Protein AF-A0A7C5HGS6-F1 (afdb_monomer_lite)

pLDDT: mean 87.01, std 9.69, range [45.16, 96.62]

Foldseek 3Di:
DDPPPPPDQDDLVVLLVQLLVQLLCCFAPAPSVVCCVVVHNSLVVSLVSSQVCSCVVRVDDDDPVRSVVSSVSSSLNSVLVNLVVQVVCCVPPVDHTCLNVLVVVLVVQCVVDVVRSVVSVVVSVVSNPDDPQDVVNSVVVSD

Sequence (143 aa):
MGIDVVPARPSKATAIALGAALLLLTITVPYLALINAFLFAGIILSGSAAAWYYIMRHQVRLSYSESFVLGGISGFFGGALSVLAGFLLESWFGYVPGLESLKLLVDWATRMDAGDAETFRQMLALVSAPKEISLADLIISML

Secondary structure (DSSP, 8-state):
-----PPPPPPSHHHHHHHHHHHHHHHHSTTTHHHHHTTTHHHHHHHHHHHHHHHHHHT-PPPHHHHHHHHHHHHHHHHHHHHHHHHHHHHHH---TTHHHHHHHHHHHHHH-TTTHHHHHHHHHHHHS-----HHHHHHHT-

Structure (mmCIF, N/CA/C/O backbone):
data_AF-A0A7C5HGS6-F1
#
_entry.id   AF-A0A7C5HGS6-F1
#
loop_
_atom_site.group_PDB
_atom_site.id
_atom_site.type_symbol
_atom_site.label_atom_id
_atom_site.label_alt_id
_atom_site.label_comp_id
_atom_site.label_asym_id
_atom_site.label_entity_id
_atom_site.label_seq_id
_atom_site.pdbx_PDB_ins_code
_atom_site.Cartn_x
_atom_site.Cartn_y
_atom_site.Cartn_z
_atom_site.occupancy
_atom_site.B_iso_or_equiv
_atom_site.auth_seq_id
_atom_site.auth_comp_id
_atom_site.auth_asym_id
_atom_site.auth_atom_id
_atom_site.pdbx_PDB_model_num
ATOM 1 N N . MET A 1 1 ? 26.431 3.982 -43.031 1.00 45.16 1 MET A N 1
ATOM 2 C CA . MET A 1 1 ? 25.441 4.348 -41.998 1.00 45.16 1 MET A CA 1
ATOM 3 C C . MET A 1 1 ? 25.120 3.091 -41.216 1.00 45.16 1 MET A C 1
ATOM 5 O O . MET A 1 1 ? 24.419 2.236 -41.739 1.00 45.16 1 MET A O 1
ATOM 9 N N . GLY A 1 2 ? 25.730 2.919 -40.041 1.00 50.16 2 GLY A N 1
ATOM 10 C CA . GLY A 1 2 ? 25.341 1.845 -39.130 1.00 50.16 2 GLY A CA 1
ATOM 11 C C . GLY A 1 2 ? 23.974 2.189 -38.555 1.00 50.16 2 GLY A C 1
ATOM 12 O O . GLY A 1 2 ? 23.772 3.312 -38.102 1.00 50.16 2 GLY A O 1
ATOM 13 N N . ILE A 1 3 ? 23.021 1.269 -38.652 1.00 54.59 3 ILE A N 1
ATOM 14 C CA . ILE A 1 3 ? 21.760 1.394 -37.929 1.00 54.59 3 ILE A CA 1
ATOM 15 C C . ILE A 1 3 ? 22.121 1.132 -36.468 1.00 54.59 3 ILE A C 1
ATOM 17 O O . ILE A 1 3 ? 22.381 -0.014 -36.103 1.00 54.59 3 ILE A O 1
ATOM 21 N N . ASP A 1 4 ? 22.205 2.188 -35.660 1.00 48.72 4 ASP A N 1
ATOM 22 C CA . ASP A 1 4 ? 22.308 2.066 -34.208 1.00 48.72 4 ASP A CA 1
ATOM 23 C C . ASP A 1 4 ? 21.009 1.430 -33.709 1.00 48.72 4 ASP A C 1
ATOM 25 O O . ASP A 1 4 ? 19.996 2.094 -33.479 1.00 48.72 4 ASP A O 1
ATOM 29 N N . VAL A 1 5 ? 21.009 0.102 -33.609 1.00 55.59 5 VAL A N 1
ATOM 30 C CA . VAL A 1 5 ? 19.925 -0.643 -32.979 1.00 55.59 5 VAL A CA 1
ATOM 31 C C . VAL A 1 5 ? 20.011 -0.327 -31.493 1.00 55.59 5 VAL A C 1
ATOM 33 O O . VAL A 1 5 ? 20.774 -0.952 -30.759 1.00 55.59 5 VAL A O 1
ATOM 36 N N . VAL A 1 6 ? 19.264 0.688 -31.049 1.00 60.81 6 VAL A N 1
ATOM 37 C CA . VAL A 1 6 ? 19.080 0.967 -29.624 1.00 60.81 6 VAL A CA 1
ATOM 38 C C . VAL A 1 6 ? 18.567 -0.328 -28.990 1.00 60.81 6 VAL A C 1
ATOM 40 O O . VAL A 1 6 ? 17.486 -0.788 -29.373 1.00 60.81 6 VAL A O 1
ATOM 43 N N . PRO A 1 7 ? 19.316 -0.961 -28.068 1.00 62.34 7 PRO A N 1
ATOM 44 C CA . PRO A 1 7 ? 18.875 -2.209 -27.471 1.00 62.34 7 PRO A CA 1
ATOM 45 C C . PRO A 1 7 ? 17.529 -1.975 -26.785 1.00 62.34 7 PRO A C 1
ATOM 47 O O . PRO A 1 7 ? 17.367 -1.026 -26.010 1.00 62.34 7 PRO A O 1
ATOM 50 N N . ALA A 1 8 ? 16.548 -2.820 -27.109 1.00 72.62 8 ALA A N 1
ATOM 51 C CA . ALA A 1 8 ? 15.215 -2.730 -26.534 1.00 72.62 8 ALA A CA 1
ATOM 52 C C . ALA A 1 8 ? 15.322 -2.780 -25.005 1.00 72.62 8 ALA A C 1
ATOM 54 O O . ALA A 1 8 ? 15.940 -3.686 -24.439 1.00 72.62 8 ALA A O 1
ATOM 55 N N . ARG A 1 9 ? 14.748 -1.779 -24.326 1.00 76.62 9 ARG A N 1
ATOM 56 C CA . ARG A 1 9 ? 14.759 -1.752 -22.863 1.00 76.62 9 ARG A CA 1
ATOM 57 C C . ARG A 1 9 ? 13.940 -2.932 -22.325 1.00 76.62 9 ARG A C 1
ATOM 59 O O . ARG A 1 9 ? 12.884 -3.238 -22.882 1.00 76.62 9 ARG A O 1
ATOM 66 N N . PRO A 1 10 ? 14.401 -3.581 -21.248 1.00 85.62 10 PRO A N 1
ATOM 67 C CA . PRO A 1 10 ? 13.673 -4.683 -20.640 1.00 85.62 10 PRO A CA 1
ATOM 68 C C . PRO A 1 10 ? 12.313 -4.239 -20.084 1.00 85.62 10 PRO A C 1
ATOM 70 O O . PRO A 1 10 ? 12.070 -3.061 -19.816 1.00 85.62 10 PRO A O 1
ATOM 73 N N . SER A 1 11 ? 11.405 -5.200 -19.913 1.00 90.38 11 SER A N 1
ATOM 74 C CA . SER A 1 11 ? 10.054 -4.928 -19.418 1.00 90.38 11 SER A CA 1
ATOM 75 C C . SER A 1 11 ? 10.064 -4.389 -17.986 1.00 90.38 11 SER A C 1
ATOM 77 O O . SER A 1 11 ? 10.727 -4.929 -17.104 1.00 90.38 11 SER A O 1
ATOM 79 N N . LYS A 1 12 ? 9.255 -3.353 -17.741 1.00 91.94 12 LYS A N 1
ATOM 80 C CA . LYS A 1 12 ? 9.034 -2.763 -16.411 1.00 91.94 12 LYS A CA 1
ATOM 81 C C . LYS A 1 12 ? 7.953 -3.501 -15.603 1.00 91.94 12 LYS A C 1
ATOM 83 O O . LYS A 1 12 ? 7.755 -3.184 -14.435 1.00 91.94 12 LYS A O 1
ATOM 88 N N . ALA A 1 13 ? 7.270 -4.488 -16.193 1.00 94.00 13 ALA A N 1
ATOM 89 C CA . ALA A 1 13 ? 6.092 -5.132 -15.605 1.00 94.00 13 ALA A CA 1
ATOM 90 C C . ALA A 1 13 ? 6.370 -5.782 -14.241 1.00 94.00 13 ALA A C 1
ATOM 92 O O . ALA A 1 13 ? 5.617 -5.565 -13.298 1.00 94.00 13 ALA A O 1
ATOM 93 N N . THR A 1 14 ? 7.475 -6.520 -14.101 1.00 94.56 14 THR A N 1
ATOM 94 C CA . THR A 1 14 ? 7.832 -7.169 -12.827 1.00 94.56 14 THR A CA 1
ATOM 95 C C . THR A 1 14 ? 8.137 -6.150 -11.732 1.00 94.56 14 THR A C 1
ATOM 97 O O . THR A 1 14 ? 7.766 -6.354 -10.582 1.00 94.56 14 THR A O 1
ATOM 100 N N . ALA A 1 15 ? 8.777 -5.033 -12.088 1.00 94.94 15 ALA A N 1
ATOM 101 C CA . ALA A 1 15 ? 9.067 -3.956 -11.148 1.00 94.94 15 ALA A CA 1
ATOM 102 C C . ALA A 1 15 ? 7.782 -3.260 -10.673 1.00 94.94 15 ALA A C 1
ATOM 104 O O . ALA A 1 15 ? 7.619 -3.026 -9.479 1.00 94.94 15 ALA A O 1
ATOM 105 N N . ILE A 1 16 ? 6.854 -2.999 -11.600 1.00 95.94 16 ILE A N 1
ATOM 106 C CA . ILE A 1 16 ? 5.520 -2.459 -11.302 1.00 95.94 16 ILE A CA 1
ATOM 107 C C . ILE A 1 16 ? 4.753 -3.416 -10.388 1.00 95.94 16 ILE A C 1
ATOM 109 O O . ILE A 1 16 ? 4.214 -2.988 -9.375 1.00 95.94 16 ILE A O 1
ATOM 113 N N . ALA A 1 17 ? 4.732 -4.711 -10.710 1.00 96.12 17 ALA A N 1
ATOM 114 C CA . ALA A 1 17 ? 4.051 -5.718 -9.902 1.00 96.12 17 ALA A CA 1
ATOM 115 C C . ALA A 1 17 ? 4.642 -5.811 -8.488 1.00 96.12 17 ALA A C 1
ATOM 117 O O . ALA A 1 17 ? 3.893 -5.905 -7.520 1.00 96.12 17 ALA A O 1
ATOM 118 N N . LEU A 1 18 ? 5.970 -5.731 -8.355 1.00 96.62 18 LEU A N 1
ATOM 119 C CA . LEU A 1 18 ? 6.646 -5.741 -7.060 1.00 96.62 18 LEU A CA 1
ATOM 120 C C . LEU A 1 18 ? 6.256 -4.532 -6.205 1.00 96.62 18 LEU A C 1
ATOM 122 O O . LEU A 1 18 ? 5.895 -4.701 -5.043 1.00 96.62 18 LEU A O 1
ATOM 126 N N . GLY A 1 19 ? 6.321 -3.319 -6.759 1.00 95.56 19 GLY A N 1
ATOM 127 C CA . GLY A 1 19 ? 5.938 -2.129 -6.004 1.00 95.56 19 GLY A CA 1
ATOM 128 C C . GLY A 1 19 ? 4.438 -2.101 -5.702 1.00 95.56 19 GLY A C 1
ATOM 129 O O . GLY A 1 19 ? 4.055 -1.758 -4.590 1.00 95.56 19 GLY A O 1
ATOM 130 N N . ALA A 1 20 ? 3.583 -2.550 -6.624 1.00 96.44 20 ALA A N 1
ATOM 131 C CA . ALA A 1 20 ? 2.149 -2.681 -6.377 1.00 96.44 20 ALA A CA 1
ATOM 132 C C . ALA A 1 20 ? 1.853 -3.678 -5.243 1.00 96.44 20 ALA A C 1
ATOM 134 O O . ALA A 1 20 ? 1.046 -3.382 -4.365 1.00 96.44 20 ALA A O 1
ATOM 135 N N . ALA A 1 21 ? 2.546 -4.821 -5.217 1.00 96.25 21 ALA A N 1
ATOM 136 C CA . ALA A 1 21 ? 2.430 -5.809 -4.148 1.00 96.25 21 ALA A CA 1
ATOM 137 C C . ALA A 1 21 ? 2.936 -5.268 -2.803 1.00 96.25 21 ALA A C 1
ATOM 139 O O . ALA A 1 21 ? 2.295 -5.479 -1.778 1.00 96.25 21 ALA A O 1
ATOM 140 N N . LEU A 1 22 ? 4.055 -4.536 -2.790 1.00 96.06 22 LEU A N 1
ATOM 141 C CA . LEU A 1 22 ? 4.546 -3.883 -1.575 1.00 96.06 22 LEU A CA 1
ATOM 142 C C . LEU A 1 22 ? 3.554 -2.845 -1.055 1.00 96.06 22 LEU A C 1
ATOM 144 O O . LEU A 1 22 ? 3.268 -2.827 0.139 1.00 96.06 22 LEU A O 1
ATOM 148 N N . LEU A 1 23 ? 2.998 -2.017 -1.942 1.00 95.94 23 LEU A N 1
ATOM 149 C CA . LEU A 1 23 ? 1.995 -1.033 -1.560 1.00 95.94 23 LEU A CA 1
ATOM 150 C C . LEU A 1 23 ? 0.760 -1.717 -0.965 1.00 95.94 23 LEU A C 1
ATOM 152 O O . LEU A 1 23 ? 0.354 -1.360 0.140 1.00 95.94 23 LEU A O 1
ATOM 156 N N . LEU A 1 24 ? 0.251 -2.753 -1.639 1.00 95.31 24 LEU A N 1
ATOM 157 C CA . LEU A 1 24 ? -0.848 -3.585 -1.155 1.00 95.31 24 LEU A CA 1
ATOM 158 C C . LEU A 1 24 ? -0.584 -4.075 0.271 1.00 95.31 24 LEU A C 1
ATOM 160 O O . LEU A 1 24 ? -1.381 -3.809 1.164 1.00 95.31 24 LEU A O 1
ATOM 164 N N . LEU A 1 25 ? 0.574 -4.695 0.514 1.00 94.56 25 LEU A N 1
ATOM 165 C CA . LEU A 1 25 ? 0.943 -5.190 1.841 1.00 94.56 25 LEU A CA 1
ATOM 166 C C . LEU A 1 25 ? 0.984 -4.074 2.889 1.00 94.56 25 LEU A C 1
ATOM 168 O O . LEU A 1 25 ? 0.474 -4.249 3.993 1.00 94.56 25 LEU A O 1
ATOM 172 N N . THR A 1 26 ? 1.554 -2.915 2.556 1.00 93.00 26 THR A N 1
ATOM 173 C CA . THR A 1 26 ? 1.625 -1.791 3.502 1.00 93.00 26 THR A CA 1
ATOM 174 C C . THR A 1 26 ? 0.270 -1.155 3.807 1.00 93.00 26 THR A C 1
ATOM 176 O O . THR A 1 26 ? 0.179 -0.378 4.751 1.00 93.00 26 THR A O 1
ATOM 179 N N . ILE A 1 27 ? -0.775 -1.451 3.032 1.00 91.12 27 ILE A N 1
ATOM 180 C CA . ILE A 1 27 ? -2.134 -0.951 3.270 1.00 91.12 27 ILE A CA 1
ATOM 181 C C . ILE A 1 27 ? -2.998 -2.019 3.948 1.00 91.12 27 ILE A C 1
ATOM 183 O O . ILE A 1 27 ? -3.746 -1.695 4.866 1.00 91.12 27 ILE A O 1
ATOM 187 N N . THR A 1 28 ? -2.893 -3.283 3.527 1.00 90.81 28 THR A N 1
ATOM 188 C CA . THR A 1 28 ? -3.815 -4.346 3.954 1.00 90.81 28 THR A CA 1
ATOM 189 C C . THR A 1 28 ? -3.339 -5.157 5.147 1.00 90.81 28 THR A C 1
ATOM 191 O O . THR A 1 28 ? -4.159 -5.794 5.799 1.00 90.81 28 THR A O 1
ATOM 194 N N . VAL A 1 29 ? -2.035 -5.195 5.430 1.00 91.38 29 VAL A N 1
ATOM 195 C CA . VAL A 1 29 ? -1.520 -5.958 6.573 1.00 91.38 29 VAL A CA 1
ATOM 196 C C . VAL A 1 29 ? -1.725 -5.149 7.861 1.00 91.38 29 VAL A C 1
ATOM 198 O O . VAL A 1 29 ? -1.366 -3.964 7.891 1.00 91.38 29 VAL A O 1
ATOM 201 N N . PRO A 1 30 ? -2.236 -5.774 8.943 1.00 88.69 30 PRO A N 1
ATOM 202 C CA . PRO A 1 30 ? -2.425 -5.110 10.227 1.00 88.69 30 PRO A CA 1
ATOM 203 C C . PRO A 1 30 ? -1.173 -4.362 10.685 1.00 88.69 30 PRO A C 1
ATOM 205 O O . PRO A 1 30 ? -0.053 -4.862 10.561 1.00 88.69 30 PRO A O 1
ATOM 208 N N . TYR A 1 31 ? -1.369 -3.157 11.221 1.00 88.06 31 TYR A N 1
ATOM 209 C CA . TYR A 1 31 ? -0.327 -2.237 11.702 1.00 88.06 31 TYR A CA 1
ATOM 210 C C . TYR A 1 31 ? 0.621 -1.671 10.635 1.00 88.06 31 TYR A C 1
ATOM 212 O O . TYR A 1 31 ? 1.133 -0.570 10.831 1.00 88.06 31 TYR A O 1
ATOM 220 N N . LEU A 1 32 ? 0.824 -2.328 9.487 1.00 90.25 32 LEU A N 1
ATOM 221 C CA . LEU A 1 32 ? 1.682 -1.784 8.425 1.00 90.25 32 LEU A CA 1
ATOM 222 C C . LEU A 1 32 ? 1.091 -0.525 7.788 1.00 90.25 32 LEU A C 1
ATOM 224 O O . LEU A 1 32 ? 1.849 0.330 7.333 1.00 90.25 32 LEU A O 1
ATOM 228 N N . ALA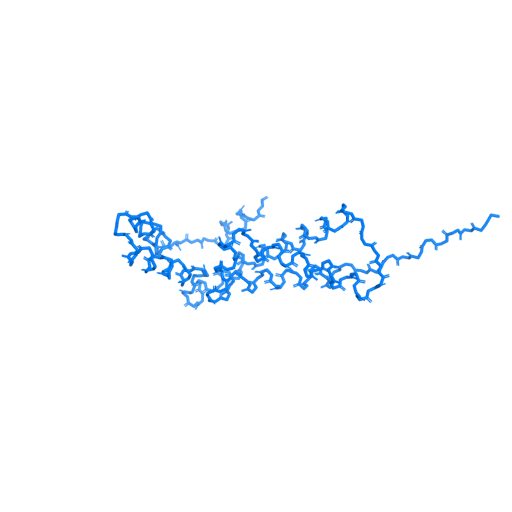 A 1 33 ? -0.229 -0.336 7.865 1.00 87.50 33 ALA A N 1
ATOM 229 C CA . ALA A 1 33 ? -0.870 0.913 7.461 1.00 87.50 33 ALA A CA 1
ATOM 230 C C . ALA A 1 33 ? -0.344 2.144 8.232 1.00 87.50 33 ALA A C 1
ATOM 232 O O . ALA A 1 33 ? -0.398 3.253 7.702 1.00 87.50 33 ALA A O 1
ATOM 233 N N . LEU A 1 34 ? 0.248 1.977 9.428 1.00 87.38 34 LEU A N 1
ATOM 234 C CA . LEU A 1 34 ? 0.928 3.076 10.135 1.00 87.38 34 LEU A CA 1
ATOM 235 C C . LEU A 1 34 ? 2.137 3.614 9.363 1.00 87.38 34 LEU A C 1
ATOM 237 O O . LEU A 1 34 ? 2.432 4.803 9.446 1.00 87.38 34 LEU A O 1
ATOM 241 N N . ILE A 1 35 ? 2.808 2.773 8.571 1.00 88.69 35 ILE A N 1
ATOM 242 C CA . ILE A 1 35 ? 3.913 3.208 7.707 1.00 88.69 35 ILE A CA 1
ATOM 243 C C . ILE A 1 35 ? 3.390 4.213 6.676 1.00 88.69 35 ILE A C 1
ATOM 245 O O . ILE A 1 35 ? 4.053 5.197 6.372 1.00 88.69 35 ILE A O 1
ATOM 249 N N . ASN A 1 36 ? 2.178 4.006 6.159 1.00 85.75 36 ASN A N 1
ATOM 250 C CA . ASN A 1 36 ? 1.540 4.966 5.261 1.00 85.75 36 ASN A CA 1
ATOM 251 C C . ASN A 1 36 ? 1.023 6.207 5.997 1.00 85.75 36 ASN A C 1
ATOM 253 O O . ASN A 1 36 ? 1.119 7.307 5.455 1.00 85.75 36 ASN A O 1
ATOM 257 N N . ALA A 1 37 ? 0.553 6.065 7.239 1.00 81.38 37 ALA A N 1
ATOM 258 C CA . ALA A 1 37 ? 0.191 7.209 8.075 1.00 81.38 37 ALA A CA 1
ATOM 259 C C . ALA A 1 37 ? 1.399 8.126 8.369 1.00 81.38 37 ALA A C 1
ATOM 261 O O . ALA A 1 37 ? 1.242 9.337 8.511 1.00 81.38 37 ALA A O 1
ATOM 262 N N . PHE A 1 38 ? 2.617 7.575 8.400 1.00 85.94 38 PHE A N 1
ATOM 263 C CA . PHE A 1 38 ? 3.852 8.342 8.534 1.00 85.94 38 PHE A CA 1
ATOM 264 C C . PHE A 1 38 ? 4.302 8.920 7.184 1.00 85.94 38 PHE A C 1
ATOM 266 O O . PHE A 1 38 ? 5.109 8.325 6.471 1.00 85.94 38 PHE A O 1
ATOM 273 N N . LEU A 1 39 ? 3.776 10.096 6.824 1.00 84.19 39 LEU A N 1
ATOM 274 C CA . LEU A 1 39 ? 4.180 10.862 5.631 1.00 84.19 39 LEU A CA 1
ATOM 275 C C . LEU A 1 39 ? 4.114 10.062 4.315 1.00 84.19 39 LEU A C 1
ATOM 277 O O . LEU A 1 39 ? 4.940 10.262 3.425 1.00 84.19 39 LEU A O 1
ATOM 281 N N . PHE A 1 40 ? 3.151 9.144 4.183 1.00 87.00 40 PHE A N 1
ATOM 282 C CA . PHE A 1 40 ? 3.013 8.278 3.007 1.00 87.00 40 PHE A CA 1
ATOM 283 C C . PHE A 1 40 ? 4.258 7.419 2.728 1.00 87.00 40 PHE A C 1
ATOM 285 O O . PHE A 1 40 ? 4.533 7.064 1.578 1.00 87.00 40 PHE A O 1
ATOM 292 N N . ALA A 1 41 ? 5.024 7.066 3.767 1.00 90.81 41 ALA A N 1
ATOM 293 C CA . ALA A 1 41 ? 6.285 6.356 3.595 1.00 90.81 41 ALA A CA 1
ATOM 294 C C . ALA A 1 41 ? 6.106 5.004 2.894 1.00 90.81 41 ALA A C 1
ATOM 296 O O . ALA A 1 41 ? 6.955 4.640 2.090 1.00 90.81 41 ALA A O 1
ATOM 297 N N . GLY A 1 42 ? 5.003 4.281 3.110 1.00 88.25 42 GLY A N 1
ATOM 298 C CA . GLY A 1 42 ? 4.752 3.011 2.414 1.00 88.25 42 GLY A CA 1
ATOM 299 C C . GLY A 1 42 ? 4.606 3.193 0.897 1.00 88.25 42 GLY A C 1
ATOM 300 O O . GLY A 1 42 ? 5.231 2.461 0.128 1.00 88.25 42 GLY A O 1
ATOM 301 N N . ILE A 1 43 ? 3.895 4.236 0.455 1.00 91.25 43 ILE A N 1
ATOM 302 C CA . ILE A 1 43 ? 3.795 4.624 -0.962 1.00 91.25 43 ILE A CA 1
ATOM 303 C C . ILE A 1 43 ? 5.184 4.952 -1.522 1.00 91.25 43 ILE A C 1
ATOM 305 O O . ILE A 1 43 ? 5.588 4.384 -2.539 1.00 91.25 43 ILE A O 1
ATOM 309 N N . ILE A 1 44 ? 5.949 5.807 -0.841 1.00 93.25 44 ILE A N 1
ATOM 310 C CA . ILE A 1 44 ? 7.290 6.216 -1.290 1.00 93.25 44 ILE A CA 1
ATOM 311 C C . ILE A 1 44 ? 8.238 5.011 -1.364 1.00 93.25 44 ILE A C 1
ATOM 313 O O . ILE A 1 44 ? 8.956 4.846 -2.355 1.00 93.25 44 ILE A O 1
ATOM 317 N N . LEU A 1 45 ? 8.226 4.146 -0.348 1.00 93.88 45 LEU A N 1
ATOM 318 C CA . LEU A 1 45 ? 9.046 2.938 -0.280 1.00 93.88 45 LEU A CA 1
ATOM 319 C C . LEU A 1 45 ? 8.677 1.951 -1.385 1.00 93.88 45 LEU A C 1
ATOM 321 O O . LEU A 1 45 ? 9.574 1.402 -2.018 1.00 93.88 45 LEU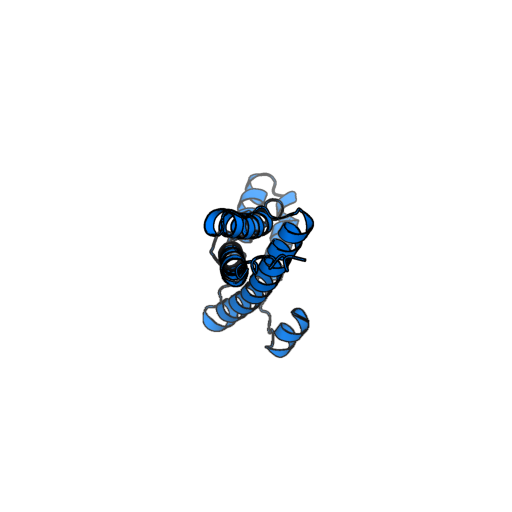 A O 1
ATOM 325 N N . SER A 1 46 ? 7.388 1.763 -1.667 1.00 94.75 46 SER A N 1
ATOM 326 C CA . SER A 1 46 ? 6.929 0.857 -2.723 1.00 94.75 46 SER A CA 1
ATOM 327 C C . SER A 1 46 ? 7.412 1.290 -4.116 1.00 94.75 46 SER A C 1
ATOM 329 O O . SER A 1 46 ? 7.980 0.482 -4.856 1.00 94.75 46 SER A O 1
ATOM 331 N N . GLY A 1 47 ? 7.294 2.582 -4.447 1.00 93.94 47 GLY A N 1
ATOM 332 C CA . GLY A 1 47 ? 7.790 3.139 -5.708 1.00 93.94 47 GLY A CA 1
ATOM 333 C C . GLY A 1 47 ? 9.318 3.117 -5.794 1.00 93.94 47 GLY A C 1
ATOM 334 O O . GLY A 1 47 ? 9.883 2.768 -6.833 1.00 93.94 47 GLY A O 1
ATOM 335 N N . SER A 1 48 ? 9.995 3.413 -4.681 1.00 94.31 48 SER A N 1
ATOM 336 C CA . SER A 1 48 ? 11.458 3.333 -4.585 1.00 94.31 48 SER A CA 1
ATOM 337 C C . SER A 1 48 ? 11.958 1.901 -4.773 1.00 94.31 48 SER A C 1
ATOM 339 O O . SER A 1 48 ? 12.932 1.684 -5.490 1.00 94.31 48 SER A O 1
ATOM 341 N N . ALA A 1 49 ? 11.272 0.914 -4.193 1.00 95.38 49 ALA A N 1
ATOM 342 C CA . ALA A 1 49 ? 11.596 -0.500 -4.333 1.00 95.38 49 ALA A CA 1
ATOM 343 C C . ALA A 1 49 ? 11.388 -0.998 -5.770 1.00 95.38 49 ALA A C 1
ATOM 345 O O . ALA A 1 49 ? 12.243 -1.717 -6.287 1.00 95.38 49 ALA A O 1
ATOM 346 N N . ALA A 1 50 ? 10.314 -0.574 -6.447 1.00 95.56 50 ALA A N 1
ATOM 347 C CA . ALA A 1 50 ? 10.102 -0.869 -7.865 1.00 95.56 50 ALA A CA 1
ATOM 348 C C . ALA A 1 50 ? 11.252 -0.327 -8.731 1.00 95.56 50 ALA A C 1
ATOM 350 O O . ALA A 1 50 ? 11.829 -1.058 -9.543 1.00 95.56 50 ALA A O 1
ATOM 351 N N . ALA A 1 51 ? 11.629 0.939 -8.530 1.00 94.62 51 ALA A N 1
ATOM 352 C CA . ALA A 1 51 ? 12.732 1.558 -9.258 1.00 94.62 51 ALA A CA 1
ATOM 353 C C . ALA A 1 51 ? 14.072 0.874 -8.958 1.00 94.62 51 ALA A C 1
ATOM 355 O O . ALA A 1 51 ? 14.803 0.516 -9.883 1.00 94.62 51 ALA A O 1
ATOM 356 N N . TRP A 1 52 ? 14.368 0.630 -7.681 1.00 95.31 52 TRP A N 1
ATOM 357 C CA . TRP A 1 52 ? 15.580 -0.058 -7.244 1.00 95.31 52 TRP A CA 1
ATOM 358 C C . TRP A 1 52 ? 15.685 -1.461 -7.846 1.00 95.31 52 TRP A C 1
ATOM 360 O O . TRP A 1 52 ? 16.715 -1.797 -8.430 1.00 95.31 52 TRP A O 1
ATOM 370 N N . TYR A 1 53 ? 14.608 -2.249 -7.785 1.00 95.62 53 TYR A N 1
ATOM 371 C CA . TYR A 1 53 ? 14.567 -3.590 -8.362 1.00 95.62 53 TYR A CA 1
ATOM 372 C C . TYR A 1 53 ? 14.863 -3.558 -9.862 1.00 95.62 53 TYR A C 1
ATOM 374 O O . TYR A 1 53 ? 15.701 -4.321 -10.340 1.00 95.62 53 TYR A O 1
ATOM 382 N N . TYR A 1 54 ? 14.226 -2.649 -10.606 1.00 95.06 54 TYR A N 1
ATOM 383 C CA . TYR A 1 54 ? 14.442 -2.525 -12.046 1.00 95.06 54 TYR A CA 1
ATOM 384 C C . TYR A 1 54 ? 15.891 -2.140 -12.385 1.00 95.06 54 TYR A C 1
ATOM 386 O O . TYR A 1 54 ? 16.514 -2.766 -13.245 1.00 95.06 54 TYR A O 1
ATOM 394 N N . ILE A 1 55 ? 16.445 -1.147 -11.678 1.00 93.69 55 ILE A N 1
ATOM 395 C CA . ILE A 1 55 ? 17.825 -0.674 -11.858 1.00 93.69 55 ILE A CA 1
ATOM 396 C C . ILE A 1 55 ? 18.816 -1.806 -11.571 1.00 93.69 55 ILE A C 1
ATOM 398 O O . ILE A 1 55 ? 19.704 -2.058 -12.381 1.00 93.69 55 ILE A O 1
ATOM 402 N N . MET A 1 56 ? 18.657 -2.522 -10.456 1.00 94.56 56 MET A N 1
ATOM 403 C CA . MET A 1 56 ? 19.572 -3.599 -10.064 1.00 94.56 56 MET A CA 1
ATOM 404 C C . MET A 1 56 ? 19.438 -4.834 -10.959 1.00 94.56 56 MET A C 1
ATOM 406 O O . MET A 1 56 ? 20.440 -5.438 -11.337 1.00 94.56 56 MET A O 1
ATOM 410 N N . ARG A 1 57 ? 18.217 -5.220 -11.344 1.00 93.25 57 ARG A N 1
ATOM 411 C CA . ARG A 1 57 ? 17.990 -6.421 -12.159 1.00 93.25 57 ARG A CA 1
ATOM 412 C C . ARG A 1 57 ? 18.531 -6.274 -13.577 1.00 93.25 57 ARG A C 1
ATOM 414 O O . ARG A 1 57 ? 19.032 -7.252 -14.132 1.00 93.25 57 ARG A O 1
ATOM 421 N N . HIS A 1 58 ? 18.406 -5.080 -14.151 1.00 91.44 58 HIS A N 1
ATOM 422 C CA . HIS A 1 58 ? 18.762 -4.809 -15.543 1.00 91.44 58 HIS A CA 1
ATOM 423 C C . HIS A 1 58 ? 20.043 -3.991 -15.706 1.00 91.44 58 HIS A C 1
ATOM 425 O O . HIS A 1 58 ? 20.482 -3.798 -16.834 1.00 91.44 58 HIS A O 1
ATOM 431 N N . GLN A 1 59 ? 20.649 -3.538 -14.604 1.00 90.75 59 GLN A N 1
ATOM 432 C CA . GLN A 1 59 ? 21.879 -2.740 -14.593 1.00 90.75 59 GLN A CA 1
ATOM 433 C C . GLN A 1 59 ? 21.765 -1.469 -15.459 1.00 90.75 59 GLN A C 1
ATOM 435 O O . GLN A 1 59 ? 22.720 -1.038 -16.101 1.00 90.75 59 GLN A O 1
ATOM 440 N N . VAL A 1 60 ? 20.575 -0.856 -15.478 1.00 89.12 60 VAL A N 1
ATOM 441 C CA . VAL A 1 60 ? 20.274 0.363 -16.246 1.00 89.12 60 VAL A CA 1
ATOM 442 C C . VAL A 1 60 ? 20.021 1.543 -15.321 1.00 89.12 60 VAL A C 1
ATOM 444 O O . VAL A 1 60 ? 19.419 1.395 -14.261 1.00 89.12 60 VAL A O 1
ATOM 447 N N . ARG A 1 61 ? 20.423 2.744 -15.743 1.00 89.44 61 ARG A N 1
ATOM 448 C CA . ARG A 1 61 ? 20.047 3.985 -15.056 1.00 89.44 61 ARG A CA 1
ATOM 449 C C . ARG A 1 61 ? 18.709 4.483 -15.585 1.00 89.44 61 ARG A C 1
ATOM 451 O O . ARG A 1 61 ? 18.528 4.615 -16.794 1.00 89.44 61 ARG A O 1
ATOM 458 N N . LEU A 1 62 ? 17.793 4.779 -14.671 1.00 89.25 62 LEU A N 1
ATOM 459 C CA . LEU A 1 62 ? 16.552 5.476 -14.982 1.00 89.25 62 LEU A CA 1
ATOM 460 C C . LEU A 1 62 ? 16.771 6.981 -14.844 1.00 89.25 62 LEU A C 1
ATOM 462 O O . LEU A 1 62 ? 17.396 7.441 -13.888 1.00 89.25 62 LEU A O 1
ATOM 466 N N . SER A 1 63 ? 16.248 7.749 -15.797 1.00 92.94 63 SER A N 1
ATOM 467 C CA . SER A 1 63 ? 16.127 9.199 -15.626 1.00 92.94 63 SER A CA 1
ATOM 468 C C . SER A 1 63 ? 15.069 9.533 -14.565 1.00 92.94 63 SER A C 1
ATOM 470 O O . SER A 1 63 ? 14.227 8.697 -14.231 1.00 92.94 63 SER A O 1
ATOM 472 N N . TYR A 1 64 ? 15.082 10.762 -14.040 1.00 89.56 64 TYR A N 1
ATOM 473 C CA . TYR A 1 64 ? 14.098 11.200 -13.041 1.00 89.56 64 TYR A CA 1
ATOM 474 C C . TYR A 1 64 ? 12.650 11.019 -13.514 1.00 89.56 64 TYR A C 1
ATOM 476 O O . TYR A 1 64 ? 11.824 10.514 -12.757 1.00 89.56 64 TYR A O 1
ATOM 484 N N . SER A 1 65 ? 12.352 11.359 -14.771 1.00 92.50 65 SER A N 1
ATOM 485 C CA . SER A 1 65 ? 11.015 11.193 -15.351 1.00 92.50 65 SER A CA 1
ATOM 486 C C . SER A 1 65 ? 10.612 9.723 -15.445 1.00 92.50 65 SER A C 1
ATOM 488 O O . SER A 1 65 ? 9.484 9.369 -15.122 1.00 92.50 65 SER A O 1
ATOM 490 N N . GLU A 1 66 ? 11.530 8.838 -15.827 1.00 91.56 66 GLU A N 1
ATOM 491 C CA . GLU A 1 66 ? 11.229 7.412 -15.917 1.00 91.56 66 GLU A CA 1
ATOM 492 C C . GLU A 1 66 ? 11.036 6.749 -14.561 1.00 91.56 66 GLU A C 1
ATOM 494 O O . GLU A 1 66 ? 10.174 5.881 -14.438 1.00 91.56 66 GLU A O 1
ATOM 499 N N . SER A 1 67 ? 11.823 7.149 -13.562 1.00 92.31 67 SER A N 1
ATOM 500 C CA . SER A 1 67 ? 11.648 6.704 -12.180 1.00 92.31 67 SER A CA 1
ATOM 501 C C . SER A 1 67 ? 10.309 7.180 -11.625 1.00 92.31 67 SER A C 1
ATOM 503 O O . SER A 1 67 ? 9.598 6.394 -11.004 1.00 92.31 67 SER A O 1
ATOM 505 N N . PHE A 1 68 ? 9.928 8.430 -11.907 1.00 92.31 68 PHE A N 1
ATOM 506 C CA . PHE A 1 68 ? 8.630 8.975 -11.517 1.00 92.31 68 PHE A CA 1
ATOM 507 C C . PHE A 1 68 ? 7.473 8.215 -12.172 1.00 92.31 68 PHE A C 1
ATOM 509 O O . PHE A 1 68 ? 6.557 7.789 -11.478 1.00 92.31 68 PHE A O 1
ATOM 516 N N . VAL A 1 69 ? 7.535 7.969 -13.485 1.00 94.50 69 VAL A N 1
ATOM 517 C CA . VAL A 1 69 ? 6.501 7.204 -14.204 1.00 94.50 69 VAL A CA 1
ATOM 518 C C . VAL A 1 69 ? 6.420 5.767 -13.691 1.00 94.50 69 VAL A C 1
ATOM 520 O O . VAL A 1 69 ? 5.326 5.256 -13.474 1.00 94.50 69 VAL A O 1
ATOM 523 N N . LEU A 1 70 ? 7.559 5.110 -13.461 1.00 94.25 70 LEU A N 1
ATOM 524 C CA . LEU A 1 70 ? 7.592 3.750 -12.924 1.00 94.25 70 LEU A CA 1
ATOM 525 C C . LEU A 1 70 ? 6.956 3.680 -11.529 1.00 94.25 70 LEU A C 1
ATOM 527 O O . LEU A 1 70 ? 6.097 2.832 -11.291 1.00 94.25 70 LEU A O 1
ATOM 531 N N . GLY A 1 71 ? 7.353 4.587 -10.634 1.00 94.25 71 GLY A N 1
ATOM 532 C CA . GLY A 1 71 ? 6.792 4.685 -9.290 1.00 94.25 71 GLY A CA 1
ATOM 533 C C . GLY A 1 71 ? 5.303 5.030 -9.309 1.00 94.25 71 GLY A C 1
ATOM 534 O O . GLY A 1 71 ? 4.525 4.381 -8.621 1.00 94.25 71 G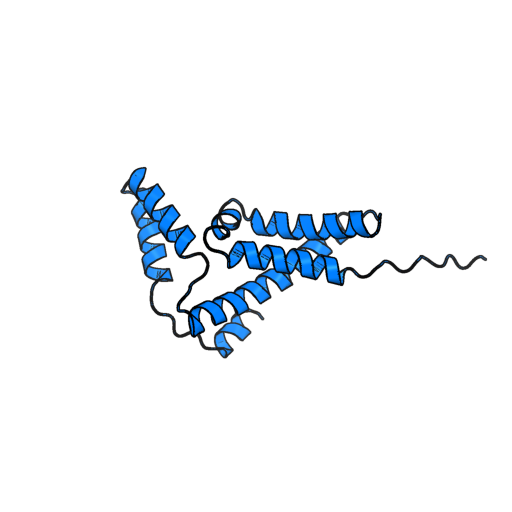LY A O 1
ATOM 535 N N . GLY A 1 72 ? 4.889 5.984 -10.145 1.00 93.75 72 GLY A N 1
ATOM 536 C CA . GLY A 1 72 ? 3.494 6.401 -10.290 1.00 93.75 72 GLY A CA 1
ATOM 537 C C . GLY A 1 72 ? 2.590 5.282 -10.805 1.00 93.75 72 GLY A C 1
ATOM 538 O O . GLY A 1 72 ? 1.545 5.027 -10.215 1.00 93.75 72 GLY A O 1
ATOM 539 N N . ILE A 1 73 ? 3.010 4.551 -11.843 1.00 95.00 73 ILE A N 1
ATOM 540 C CA . ILE A 1 73 ? 2.253 3.402 -12.365 1.00 95.00 73 ILE A CA 1
ATOM 541 C C . ILE A 1 73 ? 2.176 2.286 -11.317 1.00 95.00 73 ILE A C 1
ATOM 543 O O . ILE A 1 73 ? 1.113 1.709 -11.099 1.00 95.00 73 ILE A O 1
ATOM 547 N N . SER A 1 74 ? 3.285 2.003 -10.632 1.00 94.88 74 SER A N 1
ATOM 548 C CA . SER A 1 74 ? 3.302 1.041 -9.529 1.00 94.88 74 SER A CA 1
ATOM 549 C C . SER A 1 74 ? 2.351 1.437 -8.397 1.00 94.88 74 SER A C 1
ATOM 551 O O . SER A 1 74 ? 1.642 0.581 -7.87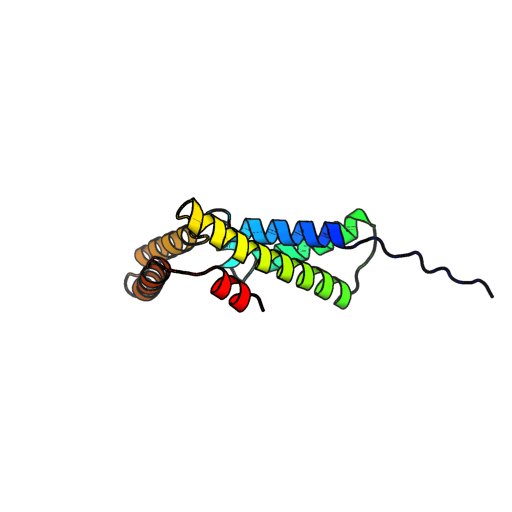3 1.00 94.88 74 SER A O 1
ATOM 553 N N . GLY A 1 75 ? 2.330 2.720 -8.030 1.00 93.19 75 GLY A N 1
ATOM 554 C CA . GLY A 1 75 ? 1.442 3.265 -7.009 1.00 93.19 75 GLY A CA 1
ATOM 555 C C . GLY A 1 75 ? -0.025 3.201 -7.424 1.00 93.19 75 GLY A C 1
ATOM 556 O O . GLY A 1 75 ? -0.859 2.789 -6.627 1.00 93.19 75 GLY A O 1
ATOM 557 N N . PHE A 1 76 ? -0.335 3.516 -8.683 1.00 93.62 76 PHE A N 1
ATOM 558 C CA . PHE A 1 76 ? -1.687 3.414 -9.231 1.00 93.62 76 PHE A CA 1
ATOM 559 C C . PHE A 1 76 ? -2.226 1.982 -9.138 1.00 93.62 76 PHE A C 1
ATOM 561 O O . PHE A 1 76 ? -3.275 1.754 -8.540 1.00 93.62 76 PHE A O 1
ATOM 568 N N . PHE A 1 77 ? -1.479 0.998 -9.652 1.00 94.88 77 PHE A N 1
ATOM 569 C CA . PHE A 1 77 ? -1.900 -0.403 -9.577 1.00 94.88 77 PHE A CA 1
ATOM 570 C C . PHE A 1 77 ? -1.947 -0.918 -8.137 1.00 94.88 77 PHE A C 1
ATOM 572 O O . PHE A 1 77 ? -2.887 -1.619 -7.777 1.00 94.88 77 PHE A O 1
ATO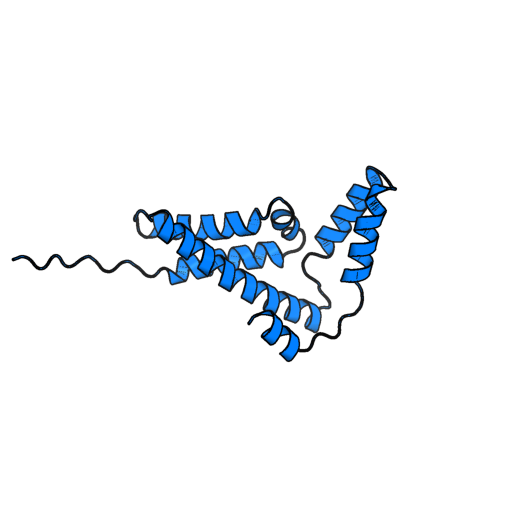M 579 N N . GLY A 1 78 ? -0.977 -0.556 -7.294 1.00 94.12 78 GLY A N 1
ATOM 580 C CA . GLY A 1 78 ? -0.987 -0.947 -5.884 1.00 94.12 78 GLY A CA 1
ATOM 581 C C . GLY A 1 78 ? -2.160 -0.345 -5.110 1.00 94.12 78 GLY A C 1
ATOM 582 O O . GLY A 1 78 ? -2.778 -1.045 -4.313 1.00 94.12 78 GLY A O 1
ATOM 583 N N . GLY A 1 79 ? -2.525 0.908 -5.385 1.00 92.19 79 GLY A N 1
ATOM 584 C CA . GLY A 1 79 ? -3.693 1.570 -4.804 1.00 92.19 79 GLY A CA 1
ATOM 585 C C . GLY A 1 79 ? -4.998 0.924 -5.262 1.00 92.19 79 GLY A C 1
ATOM 586 O O . GLY A 1 79 ? -5.821 0.552 -4.430 1.00 92.19 79 GLY A O 1
ATOM 587 N N . ALA A 1 80 ? -5.144 0.690 -6.568 1.00 92.94 80 ALA A N 1
ATOM 588 C CA . ALA A 1 80 ? -6.310 0.016 -7.129 1.00 92.94 80 ALA A CA 1
ATOM 589 C C . ALA A 1 80 ? -6.502 -1.399 -6.550 1.00 92.94 80 ALA A C 1
ATOM 591 O O . ALA A 1 80 ? -7.602 -1.774 -6.145 1.00 92.94 80 ALA A O 1
ATOM 592 N N . LEU A 1 81 ? -5.414 -2.170 -6.448 1.00 94.12 81 LEU A N 1
ATOM 593 C CA . LEU A 1 81 ? -5.430 -3.491 -5.819 1.00 94.12 81 LEU A CA 1
ATOM 594 C C . LEU A 1 81 ? -5.748 -3.414 -4.325 1.00 94.12 81 LEU A C 1
ATOM 596 O O . LEU A 1 81 ? -6.456 -4.279 -3.823 1.00 94.12 81 LEU A O 1
ATOM 600 N N . SER A 1 82 ? -5.261 -2.391 -3.620 1.00 93.06 82 SER A N 1
ATOM 601 C CA . SER A 1 82 ? -5.555 -2.186 -2.196 1.00 93.06 82 SER A CA 1
ATOM 602 C C . SER A 1 82 ? -7.029 -1.905 -1.941 1.00 93.06 82 SER A C 1
ATOM 604 O O . SER A 1 82 ? -7.589 -2.451 -0.996 1.00 93.06 82 SER A O 1
ATOM 606 N N . VAL A 1 83 ? -7.666 -1.103 -2.797 1.00 91.50 83 VAL A N 1
ATOM 607 C CA . VAL A 1 83 ? -9.106 -0.818 -2.727 1.00 91.50 83 VAL A CA 1
ATOM 608 C C . VAL A 1 83 ? -9.914 -2.100 -2.927 1.00 91.50 83 VAL A C 1
ATOM 610 O O . VAL A 1 83 ? -10.768 -2.429 -2.104 1.00 91.50 83 VAL A O 1
ATOM 613 N N . LEU A 1 84 ? -9.584 -2.879 -3.961 1.00 92.12 84 LEU A N 1
ATOM 614 C CA . LEU A 1 84 ? -10.236 -4.162 -4.214 1.00 92.12 84 LEU A CA 1
ATOM 615 C C . LEU A 1 84 ? -10.018 -5.156 -3.065 1.00 92.12 84 LEU A C 1
ATOM 617 O O . LEU A 1 84 ? -10.962 -5.796 -2.609 1.00 92.12 84 LEU A O 1
ATOM 621 N N . ALA A 1 85 ? -8.784 -5.288 -2.583 1.00 93.19 85 ALA A N 1
ATOM 622 C CA . ALA A 1 85 ? -8.462 -6.183 -1.481 1.00 93.19 85 ALA A CA 1
ATOM 623 C C . ALA A 1 85 ? -9.179 -5.768 -0.193 1.00 93.19 85 ALA A C 1
ATOM 625 O O . ALA A 1 85 ? -9.703 -6.633 0.500 1.00 93.19 85 ALA A O 1
ATOM 626 N N . GLY A 1 86 ? -9.255 -4.468 0.103 1.00 91.19 86 GLY A N 1
ATOM 627 C CA . GLY A 1 86 ? -10.005 -3.951 1.244 1.00 91.19 86 GLY A CA 1
ATOM 628 C C . GLY A 1 86 ? -11.486 -4.301 1.166 1.00 91.19 86 GLY A C 1
ATOM 629 O O . GLY A 1 86 ? -12.021 -4.850 2.122 1.00 91.19 86 GLY A O 1
ATOM 630 N N . PHE A 1 87 ? -12.111 -4.106 0.002 1.00 89.94 87 PHE A N 1
ATOM 631 C CA . PHE A 1 87 ? -13.502 -4.499 -0.223 1.00 89.94 87 PHE A CA 1
ATOM 632 C C . PHE A 1 87 ? -13.735 -6.003 -0.005 1.00 89.94 87 PHE A C 1
ATOM 634 O O . PHE A 1 87 ? -14.701 -6.396 0.650 1.00 89.94 87 PHE A O 1
ATOM 641 N N . LEU A 1 88 ? -12.850 -6.860 -0.527 1.00 91.56 88 LEU A N 1
ATOM 642 C CA . LEU A 1 88 ? -12.960 -8.313 -0.357 1.00 91.56 88 LEU A CA 1
ATOM 643 C C . LEU A 1 88 ? -12.747 -8.740 1.099 1.00 91.56 88 LEU A C 1
ATOM 645 O O . LEU A 1 88 ? -13.461 -9.609 1.599 1.00 91.56 88 LEU A O 1
ATOM 649 N N . LEU A 1 89 ? -11.781 -8.130 1.784 1.00 91.69 89 LEU A N 1
ATOM 650 C CA . LEU A 1 89 ? -11.498 -8.415 3.186 1.00 91.69 89 LEU A CA 1
ATOM 651 C C . LEU A 1 89 ? -12.658 -8.001 4.099 1.00 91.69 89 LEU A C 1
ATOM 653 O O . LEU A 1 89 ? -13.024 -8.756 5.002 1.00 91.69 89 LEU A O 1
ATOM 657 N N . GLU A 1 90 ? -13.274 -6.852 3.831 1.00 90.38 90 GLU A N 1
ATOM 658 C CA . GLU A 1 90 ? -14.447 -6.381 4.564 1.00 90.38 90 GLU A CA 1
ATOM 659 C C . GLU A 1 90 ? -15.650 -7.292 4.295 1.00 90.38 90 GLU A C 1
ATOM 661 O O . GLU A 1 90 ? -16.268 -7.796 5.230 1.00 90.38 90 GLU A O 1
ATOM 666 N N . SER A 1 91 ? -15.920 -7.598 3.024 1.00 87.25 91 SER A N 1
ATOM 667 C CA . SER A 1 91 ? -17.084 -8.394 2.618 1.00 87.25 91 SER A CA 1
ATOM 668 C C . SER A 1 91 ? -17.042 -9.841 3.113 1.00 87.25 91 SER A C 1
ATOM 670 O O . SER A 1 91 ? -18.082 -10.414 3.430 1.00 87.25 91 SER A O 1
ATOM 672 N N . TRP A 1 92 ? -15.863 -10.471 3.133 1.00 91.38 92 TRP A N 1
ATOM 673 C CA . TRP A 1 92 ? -15.738 -11.898 3.458 1.00 91.38 92 TRP A CA 1
ATOM 674 C C . TRP A 1 92 ? -15.330 -12.167 4.901 1.00 91.38 92 TRP A C 1
ATOM 676 O O . TRP A 1 92 ? -15.720 -13.191 5.459 1.00 91.38 92 TRP A O 1
ATOM 686 N N . PHE A 1 93 ? -14.547 -11.272 5.505 1.00 90.25 93 PHE A N 1
ATOM 687 C CA . PHE A 1 93 ? -13.974 -11.478 6.835 1.00 90.25 93 PHE A CA 1
ATOM 688 C C . PHE A 1 93 ? -14.389 -10.404 7.847 1.00 90.25 93 PHE A C 1
ATOM 690 O O . PHE A 1 93 ? -14.017 -10.512 9.014 1.00 90.25 93 PHE A O 1
ATOM 697 N N . GLY A 1 94 ? -15.128 -9.364 7.435 1.00 86.81 94 GLY A N 1
ATOM 698 C CA . GLY A 1 94 ? -15.416 -8.206 8.287 1.00 86.81 94 GLY A CA 1
ATOM 699 C C . GLY A 1 94 ? -14.159 -7.418 8.668 1.00 86.81 94 GLY A C 1
ATOM 700 O O . GLY A 1 94 ? -14.164 -6.687 9.658 1.00 86.81 94 GLY A O 1
ATOM 701 N N . TYR A 1 95 ? -13.060 -7.604 7.928 1.00 88.94 95 TYR A N 1
ATOM 702 C CA . TYR A 1 95 ? -11.784 -6.953 8.196 1.00 88.94 95 TYR A CA 1
ATOM 703 C C . TYR A 1 95 ? -11.692 -5.640 7.424 1.00 88.94 95 TYR A C 1
ATOM 705 O O . TYR A 1 95 ? -11.720 -5.646 6.196 1.00 88.94 95 TYR A O 1
ATOM 713 N N . VAL A 1 96 ? -11.523 -4.529 8.142 1.00 89.56 96 VAL A N 1
ATOM 714 C CA . VAL A 1 96 ? -11.332 -3.196 7.555 1.00 89.56 96 VAL A CA 1
ATOM 715 C C . VAL A 1 96 ? -9.854 -2.815 7.666 1.00 89.56 96 VAL A C 1
ATOM 717 O O . VAL A 1 96 ? -9.399 -2.477 8.765 1.00 89.56 96 VAL A O 1
ATOM 720 N N . PRO A 1 97 ? -9.086 -2.841 6.559 1.00 88.94 97 PRO A N 1
ATOM 721 C CA . PRO A 1 97 ? -7.684 -2.449 6.576 1.00 88.94 97 PRO A CA 1
ATOM 722 C C . PRO A 1 97 ? -7.441 -1.081 7.218 1.00 88.94 97 PRO A C 1
ATOM 724 O O . PRO A 1 97 ? -8.111 -0.097 6.907 1.00 88.94 97 PRO A O 1
ATOM 727 N N . GLY A 1 98 ? -6.451 -1.011 8.108 1.00 86.62 98 GLY A N 1
ATOM 728 C CA . GLY A 1 98 ? -6.047 0.231 8.774 1.00 86.62 98 GLY A CA 1
ATOM 729 C C . GLY A 1 98 ? -6.869 0.598 10.012 1.00 86.62 98 GLY A C 1
ATOM 730 O O . GLY A 1 98 ? -6.470 1.503 10.749 1.00 86.62 98 GLY A O 1
ATOM 731 N N . LEU A 1 99 ? -7.950 -0.126 10.316 1.00 90.06 99 LEU A N 1
ATOM 732 C CA . LEU A 1 99 ? -8.741 0.100 11.525 1.00 90.06 99 LEU A CA 1
ATOM 733 C C . LEU A 1 99 ? -7.949 -0.242 12.799 1.00 90.06 99 LEU A C 1
ATOM 735 O O . LEU A 1 99 ? -8.083 0.449 13.809 1.00 90.06 99 LEU A O 1
ATOM 739 N N . GLU A 1 100 ? -7.061 -1.241 12.755 1.00 90.50 100 GLU A N 1
ATOM 740 C CA . GLU A 1 100 ? -6.137 -1.542 13.862 1.00 90.50 100 GLU A CA 1
ATOM 741 C C . GLU A 1 100 ? -5.178 -0.382 14.118 1.00 90.50 100 GLU A C 1
ATOM 743 O O . GLU A 1 100 ? -4.961 0.012 15.263 1.00 90.50 100 GLU A O 1
ATOM 748 N N . SER A 1 101 ? -4.628 0.183 13.043 1.00 88.31 101 SER A N 1
ATOM 749 C CA . SER A 1 101 ? -3.718 1.325 13.095 1.00 88.31 101 SER A CA 1
ATOM 750 C C . SER A 1 101 ? -4.408 2.555 13.682 1.00 88.31 101 SER A C 1
ATOM 752 O O . SER A 1 101 ? -3.834 3.231 14.533 1.00 88.31 101 SER A O 1
ATOM 754 N N . LEU A 1 102 ? -5.658 2.817 13.284 1.00 87.00 102 LEU A N 1
ATOM 755 C CA . LEU A 1 102 ? -6.454 3.920 13.821 1.00 87.00 102 LEU A CA 1
ATOM 756 C C . LEU A 1 102 ? -6.776 3.721 15.307 1.00 87.00 102 LEU A C 1
ATOM 758 O O . LEU A 1 102 ? -6.603 4.648 16.091 1.00 87.00 102 LEU A O 1
ATOM 762 N N . LYS A 1 103 ? -7.180 2.513 15.722 1.00 89.88 103 LYS A N 1
ATOM 763 C CA . LYS A 1 103 ? -7.389 2.184 17.146 1.00 89.88 103 LYS A CA 1
ATOM 764 C C . LYS A 1 103 ? -6.133 2.431 17.978 1.00 89.88 103 LYS A C 1
ATOM 766 O O . LYS A 1 103 ? -6.219 2.945 19.088 1.00 89.88 103 LYS A O 1
ATOM 771 N N . LEU A 1 104 ? -4.976 2.078 17.431 1.00 89.50 104 LEU A N 1
ATOM 772 C CA . LEU A 1 104 ? -3.691 2.238 18.095 1.00 89.50 104 LEU A CA 1
ATOM 773 C C . LEU A 1 104 ? -3.306 3.724 18.226 1.00 89.50 104 LEU A C 1
ATOM 775 O O . LEU A 1 104 ? -2.884 4.153 19.297 1.00 89.50 104 LEU A O 1
ATOM 779 N N . LEU A 1 105 ? -3.560 4.533 17.190 1.00 86.81 105 LEU A N 1
ATOM 780 C CA . LEU A 1 105 ? -3.426 5.994 17.253 1.00 86.81 105 LEU A CA 1
ATOM 781 C C . LEU A 1 105 ? -4.368 6.623 18.294 1.00 86.81 105 LEU A C 1
ATOM 783 O O . LEU A 1 105 ? -3.939 7.493 19.046 1.00 86.81 105 LEU A O 1
ATOM 787 N N . VAL A 1 106 ? -5.623 6.165 18.382 1.00 88.38 106 VAL A N 1
ATOM 788 C CA . VAL A 1 106 ? -6.599 6.630 19.390 1.00 88.38 106 VAL A CA 1
ATOM 789 C C . VAL A 1 106 ? -6.127 6.313 20.812 1.00 88.38 106 VAL A C 1
ATOM 791 O O . VAL A 1 106 ? -6.230 7.167 21.695 1.00 88.38 106 VAL A O 1
ATOM 794 N N . ASP A 1 107 ? -5.620 5.099 21.048 1.00 89.44 107 ASP A N 1
ATOM 795 C CA . ASP A 1 107 ? -5.092 4.688 22.356 1.00 89.44 107 ASP A CA 1
ATOM 796 C C . ASP A 1 107 ? -3.879 5.542 22.750 1.00 89.44 107 ASP A C 1
ATOM 798 O O . ASP A 1 107 ? -3.816 6.061 23.863 1.00 89.44 107 ASP A O 1
ATOM 802 N N . TRP A 1 108 ? -2.953 5.780 21.819 1.00 88.75 108 TRP A N 1
ATOM 803 C CA . TRP A 1 108 ? -1.816 6.671 22.053 1.00 88.75 108 TRP A CA 1
ATOM 804 C C . TRP A 1 108 ? -2.234 8.111 22.341 1.00 88.75 108 TRP A C 1
ATOM 806 O O . TRP A 1 108 ? -1.772 8.676 23.331 1.00 88.75 108 TRP A O 1
ATOM 816 N N . ALA A 1 109 ? -3.135 8.681 21.538 1.00 86.69 109 ALA A N 1
ATOM 817 C CA . ALA A 1 109 ? -3.638 10.036 21.748 1.00 86.69 109 ALA A CA 1
ATOM 818 C C . ALA A 1 109 ? -4.306 10.169 23.123 1.00 86.69 109 ALA A C 1
ATOM 820 O O . ALA A 1 109 ? -3.976 11.072 23.885 1.00 86.69 109 ALA A O 1
ATOM 821 N N . THR A 1 110 ? -5.155 9.203 23.494 1.00 86.00 110 THR A N 1
ATOM 822 C CA . THR A 1 110 ? -5.853 9.191 24.791 1.00 86.00 110 THR A CA 1
ATOM 823 C C . THR A 1 110 ? -4.890 9.151 25.981 1.00 86.00 110 THR A C 1
ATOM 825 O O . THR A 1 110 ? -5.202 9.706 27.032 1.00 86.00 110 THR A O 1
ATOM 828 N N . ARG A 1 111 ? -3.723 8.510 25.838 1.00 88.12 111 ARG A N 1
ATOM 829 C CA . ARG A 1 111 ? -2.695 8.457 26.891 1.00 88.12 111 ARG A CA 1
ATOM 830 C C . ARG A 1 111 ? -1.867 9.737 27.004 1.00 88.12 111 ARG A C 1
ATOM 832 O O . ARG A 1 111 ? -1.280 9.956 28.059 1.00 88.12 111 ARG A O 1
ATOM 839 N N . MET A 1 112 ? -1.773 10.533 25.939 1.00 84.31 112 MET A N 1
ATOM 840 C CA . MET A 1 112 ? -1.003 11.781 25.924 1.00 84.31 112 MET A CA 1
ATOM 841 C C . MET A 1 112 ? -1.843 12.964 26.407 1.00 84.31 112 MET A C 1
ATOM 843 O O . MET A 1 112 ? -1.427 13.660 27.329 1.00 84.31 112 MET A O 1
ATOM 847 N N . ASP A 1 113 ? -3.026 13.158 25.820 1.00 81.56 113 ASP A N 1
ATOM 848 C CA . ASP A 1 113 ? -3.997 14.173 26.230 1.00 81.56 113 ASP A CA 1
ATOM 849 C C . ASP A 1 113 ? -5.414 13.744 25.811 1.00 81.56 113 ASP A C 1
ATOM 851 O O . ASP A 1 113 ? -5.690 13.421 24.653 1.00 81.56 113 ASP A O 1
ATOM 855 N N . ALA A 1 114 ? -6.341 13.748 26.768 1.00 70.75 114 ALA A N 1
ATOM 856 C CA . ALA A 1 114 ? -7.729 13.379 26.524 1.00 70.75 114 ALA A CA 1
ATOM 857 C C . ALA A 1 114 ? -8.457 14.370 25.596 1.00 70.75 114 ALA A C 1
ATOM 859 O O . ALA A 1 114 ? -9.422 13.962 24.947 1.00 70.75 114 ALA A O 1
ATOM 860 N N . GLY A 1 115 ? -8.010 15.632 25.523 1.00 71.75 115 GLY A N 1
ATOM 861 C CA . GLY A 1 115 ? -8.583 16.651 24.637 1.00 71.75 115 GLY A CA 1
ATOM 862 C C . GLY A 1 115 ? -8.317 16.376 23.154 1.00 71.75 115 GLY A C 1
ATOM 863 O O . GLY A 1 115 ? -9.235 16.449 22.337 1.00 71.75 115 GLY A O 1
ATOM 864 N N . ASP A 1 116 ? -7.096 15.959 22.817 1.00 68.88 116 ASP A N 1
ATOM 865 C CA . ASP A 1 116 ? -6.687 15.657 21.437 1.00 68.88 116 ASP A CA 1
ATOM 866 C C . ASP A 1 116 ? -7.247 14.319 20.928 1.00 68.88 116 ASP A C 1
ATOM 868 O O . ASP A 1 116 ? -7.378 14.092 19.721 1.00 68.88 116 ASP A O 1
ATOM 872 N N . ALA A 1 117 ? -7.635 13.430 21.844 1.00 79.31 117 ALA A N 1
ATOM 873 C CA . ALA A 1 117 ? -8.193 12.126 21.513 1.00 79.31 117 ALA A CA 1
ATOM 874 C C . ALA A 1 117 ? -9.598 12.190 20.892 1.00 79.31 117 ALA A C 1
ATOM 876 O O . ALA A 1 117 ? -10.004 11.239 20.222 1.00 79.31 117 ALA A O 1
ATOM 877 N N . GLU A 1 118 ? -10.347 13.277 21.094 1.00 84.38 118 GLU A N 1
ATOM 878 C CA . GLU A 1 118 ? -11.735 13.380 20.632 1.00 84.38 118 GLU A CA 1
ATOM 879 C C . GLU A 1 118 ? -11.840 13.313 19.101 1.00 84.38 118 GLU A C 1
ATOM 881 O O . GLU A 1 118 ? -12.647 12.553 18.565 1.00 84.38 118 GLU A O 1
ATOM 886 N N . THR A 1 119 ? -10.944 13.997 18.386 1.00 83.62 119 THR A N 1
ATOM 887 C CA . THR A 1 119 ? -10.872 13.939 16.916 1.00 83.62 119 THR A CA 1
ATOM 888 C C . THR A 1 119 ? -10.643 12.508 16.423 1.00 83.62 119 THR A C 1
ATOM 890 O O . THR A 1 119 ? -11.323 12.028 15.514 1.00 83.62 119 THR A O 1
ATOM 893 N N . PHE A 1 120 ? -9.718 11.783 17.057 1.00 82.88 120 PHE A N 1
ATOM 894 C CA . PHE A 1 120 ? -9.420 10.399 16.695 1.00 82.88 120 PHE A CA 1
ATOM 895 C C . PHE A 1 120 ? -10.582 9.453 17.026 1.00 82.88 120 PHE A C 1
ATOM 897 O O . PHE A 1 120 ? -10.862 8.532 16.256 1.00 82.88 120 PHE A O 1
ATOM 904 N N . ARG A 1 121 ? -11.300 9.686 18.132 1.00 85.38 121 ARG A N 1
ATOM 905 C CA . ARG A 1 121 ? -12.502 8.916 18.495 1.00 85.38 121 ARG A CA 1
ATOM 906 C C . ARG A 1 121 ? -13.631 9.119 17.493 1.00 85.38 121 ARG A C 1
ATOM 908 O O . ARG A 1 121 ? -14.261 8.139 17.103 1.00 85.38 121 ARG A O 1
ATOM 915 N N . GLN A 1 122 ? -13.850 10.350 17.038 1.00 87.00 122 GLN A N 1
ATOM 916 C CA . GLN A 1 122 ? -14.844 10.653 16.007 1.00 87.00 122 GLN A CA 1
ATOM 917 C C . GLN A 1 122 ? -14.501 9.976 14.676 1.00 87.00 122 GLN A C 1
ATOM 919 O O . GLN A 1 122 ? -15.367 9.347 14.067 1.00 87.00 122 GLN A O 1
ATOM 924 N N . MET A 1 123 ? -13.231 10.019 14.256 1.00 84.75 123 MET A N 1
ATOM 925 C CA . MET A 1 123 ? -12.769 9.283 13.073 1.00 84.75 123 MET A CA 1
ATOM 926 C C . MET A 1 123 ? -12.989 7.775 13.222 1.00 84.75 123 MET A C 1
ATOM 928 O O . MET A 1 123 ? -13.501 7.137 12.303 1.00 84.75 123 MET A O 1
ATOM 932 N N . LEU A 1 124 ? -12.655 7.200 14.382 1.00 87.19 124 LEU A N 1
ATOM 933 C CA . LEU A 1 124 ? -12.871 5.778 14.645 1.00 87.19 124 LEU A CA 1
ATOM 934 C C . LEU A 1 124 ? -14.359 5.412 14.586 1.00 87.19 124 LEU A C 1
ATOM 936 O O . LEU A 1 124 ? -14.701 4.398 13.980 1.00 87.19 124 LEU A O 1
ATOM 940 N N . ALA A 1 125 ? -15.237 6.232 15.165 1.00 87.44 125 ALA A N 1
ATOM 941 C CA . ALA A 1 125 ? -16.682 6.019 15.124 1.00 87.44 125 ALA A CA 1
ATOM 942 C C . ALA A 1 125 ? -17.224 6.047 13.686 1.00 87.44 125 ALA A C 1
ATOM 944 O O . ALA A 1 125 ? -18.012 5.184 13.308 1.00 87.44 125 ALA A O 1
ATOM 945 N N . LEU A 1 126 ? -16.755 6.991 12.866 1.00 85.62 126 LEU A N 1
ATOM 946 C CA . LEU A 1 126 ? -17.186 7.138 11.476 1.00 85.62 126 LEU A CA 1
ATOM 947 C C . LEU A 1 126 ? -16.687 6.000 10.574 1.00 85.62 126 LEU A C 1
ATOM 949 O O . LEU A 1 126 ? -17.409 5.541 9.692 1.00 85.62 126 LEU A O 1
ATOM 953 N N . VAL A 1 127 ? -15.457 5.528 10.784 1.00 83.06 127 VAL A N 1
ATOM 954 C CA . VAL A 1 127 ? -14.879 4.431 9.990 1.00 83.06 127 VAL A CA 1
ATOM 955 C C . VAL A 1 127 ? -15.424 3.067 10.418 1.00 83.06 127 VAL A C 1
ATOM 957 O O . VAL A 1 127 ? -15.539 2.188 9.572 1.00 83.06 127 VAL A O 1
ATOM 960 N N . SER A 1 128 ? -15.797 2.901 11.691 1.00 83.19 128 SER A N 1
ATOM 961 C CA . SER A 1 128 ? -16.364 1.647 12.217 1.00 83.19 128 SER A CA 1
ATOM 962 C C . SER A 1 128 ? -17.867 1.495 11.959 1.00 83.19 128 SER A C 1
ATOM 964 O O . SER A 1 128 ? -18.427 0.439 12.251 1.00 83.19 128 SER A O 1
ATOM 966 N N . ALA A 1 129 ? -18.540 2.542 11.475 1.00 83.31 129 ALA A N 1
ATOM 967 C CA . ALA A 1 129 ? -19.953 2.469 11.130 1.00 83.31 129 ALA A CA 1
ATOM 968 C C . ALA A 1 129 ? -20.165 1.474 9.970 1.00 83.31 129 ALA A C 1
ATOM 970 O O . ALA A 1 129 ? -19.361 1.479 9.034 1.00 83.31 129 ALA A O 1
ATOM 971 N N . PRO A 1 130 ? -21.230 0.649 9.992 1.00 74.31 130 PRO A N 1
ATOM 972 C CA . PRO A 1 130 ? -21.520 -0.276 8.903 1.00 74.31 130 PRO A CA 1
ATOM 973 C C . PRO A 1 130 ? -21.700 0.495 7.596 1.00 74.31 130 PRO A C 1
ATOM 975 O O . PRO A 1 130 ? -22.500 1.432 7.535 1.00 74.31 130 PRO A O 1
ATOM 978 N N . LYS A 1 131 ? -20.965 0.104 6.556 1.00 74.12 131 LYS A N 1
ATOM 979 C CA . LYS A 1 131 ? -21.101 0.677 5.218 1.00 74.12 131 LYS A CA 1
ATOM 980 C C . LYS A 1 131 ? -21.624 -0.397 4.281 1.00 74.12 131 LYS A C 1
ATOM 982 O O . LYS A 1 131 ? -20.994 -1.432 4.098 1.00 74.12 131 LYS A O 1
ATOM 987 N N . GLU A 1 132 ? -22.768 -0.139 3.666 1.00 76.56 132 GLU A N 1
ATOM 988 C CA . GLU A 1 132 ? -23.231 -0.938 2.536 1.00 76.56 132 GLU A CA 1
ATOM 989 C C . GLU A 1 132 ? -22.606 -0.356 1.266 1.00 76.56 132 GLU A C 1
ATOM 991 O O . GLU A 1 132 ? -23.122 0.598 0.690 1.00 76.56 132 GLU A O 1
ATOM 996 N N . ILE A 1 133 ? -21.440 -0.875 0.874 1.00 74.94 133 ILE A N 1
ATOM 997 C CA . ILE A 1 133 ? -20.763 -0.479 -0.367 1.00 74.94 133 ILE A CA 1
ATOM 998 C C . ILE A 1 133 ? -21.081 -1.526 -1.428 1.00 74.94 133 ILE A C 1
ATOM 1000 O O . ILE A 1 133 ? -20.764 -2.705 -1.258 1.00 74.94 133 ILE A O 1
ATOM 1004 N N . SER A 1 134 ? -21.695 -1.114 -2.537 1.00 83.06 134 SER A N 1
ATOM 1005 C CA . SER A 1 134 ? -21.895 -2.007 -3.675 1.00 83.06 134 SER A CA 1
ATOM 1006 C C . SER A 1 134 ? -20.637 -2.080 -4.550 1.00 83.06 134 SER A C 1
ATOM 1008 O O . SER A 1 134 ? -19.802 -1.175 -4.571 1.00 83.06 134 SER A O 1
ATOM 1010 N N . LEU A 1 135 ? -20.511 -3.145 -5.346 1.00 78.62 135 LEU A N 1
ATOM 1011 C CA . LEU A 1 135 ? -19.412 -3.287 -6.312 1.00 78.62 135 LEU A CA 1
ATOM 1012 C C . LEU A 1 135 ? -19.449 -2.167 -7.376 1.00 78.62 135 LEU A C 1
ATOM 1014 O O . LEU A 1 135 ? -18.410 -1.744 -7.875 1.00 78.62 135 LEU A O 1
ATOM 1018 N N . ALA A 1 136 ? -20.638 -1.641 -7.693 1.00 82.44 136 ALA A N 1
ATOM 1019 C CA . ALA A 1 136 ? -20.777 -0.500 -8.594 1.00 82.44 136 ALA A CA 1
ATOM 1020 C C . ALA A 1 136 ? -20.142 0.768 -7.999 1.00 82.44 136 ALA A C 1
ATOM 1022 O O . ALA A 1 136 ? -19.382 1.442 -8.692 1.00 82.44 136 ALA A O 1
ATOM 1023 N N . ASP A 1 137 ? -20.375 1.039 -6.712 1.00 83.44 137 ASP A N 1
ATOM 1024 C CA . ASP A 1 137 ? -19.769 2.177 -6.006 1.00 83.44 137 ASP A CA 1
ATOM 1025 C C . ASP A 1 137 ? -18.244 2.039 -5.931 1.00 83.44 137 ASP A C 1
ATOM 1027 O O . ASP A 1 137 ? -17.515 3.015 -6.119 1.00 83.44 137 ASP A O 1
ATOM 1031 N N . LEU A 1 138 ? -17.755 0.808 -5.736 1.00 83.88 138 LEU A N 1
ATOM 1032 C CA . LEU A 1 138 ? -16.327 0.499 -5.763 1.00 83.88 138 LEU A CA 1
ATOM 1033 C C . LEU A 1 138 ? -15.705 0.845 -7.121 1.00 83.88 138 LEU A C 1
ATOM 1035 O O . LEU A 1 138 ? -14.704 1.554 -7.167 1.00 83.88 138 LEU A O 1
ATOM 1039 N N . ILE A 1 139 ? -16.302 0.381 -8.223 1.00 84.19 139 ILE A N 1
ATOM 1040 C CA . ILE A 1 139 ? -15.787 0.645 -9.575 1.00 84.19 139 ILE A CA 1
ATOM 1041 C C . ILE A 1 139 ? -15.801 2.145 -9.875 1.00 84.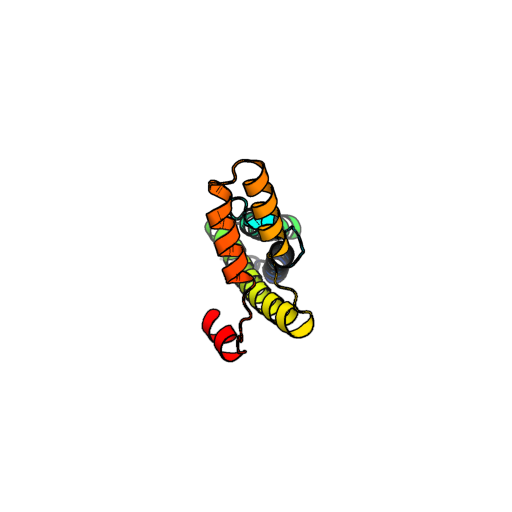19 139 ILE A C 1
ATOM 1043 O O . ILE A 1 139 ? -14.818 2.661 -10.400 1.00 84.19 139 ILE A O 1
ATOM 1047 N N . ILE A 1 140 ? -16.874 2.852 -9.508 1.00 84.50 140 ILE A N 1
ATOM 1048 C CA . ILE A 1 140 ? -16.975 4.306 -9.690 1.00 84.50 140 ILE A CA 1
ATOM 1049 C C . ILE A 1 140 ? -15.875 5.033 -8.907 1.00 84.50 140 ILE A C 1
ATOM 1051 O O . ILE A 1 140 ? -15.297 5.977 -9.428 1.00 84.50 140 ILE A O 1
ATOM 1055 N N . SER A 1 141 ? -15.535 4.580 -7.696 1.00 79.94 141 SER A N 1
ATOM 1056 C CA . SER A 1 141 ? -14.474 5.199 -6.884 1.00 79.94 141 SER A CA 1
ATOM 1057 C C . SER A 1 141 ? -13.059 5.055 -7.465 1.00 79.94 141 SER A C 1
ATOM 1059 O O . SER A 1 141 ? -12.143 5.751 -7.029 1.00 79.94 141 SER A O 1
ATOM 1061 N N . MET A 1 142 ? -12.870 4.145 -8.426 1.00 77.00 142 MET A N 1
ATOM 1062 C CA . MET A 1 142 ? -11.580 3.841 -9.052 1.00 77.00 142 MET A CA 1
ATOM 1063 C C . MET A 1 142 ? -11.412 4.474 -10.446 1.00 77.00 142 MET A C 1
ATOM 1065 O O . MET A 1 142 ? -10.322 4.365 -11.015 1.00 77.00 142 MET A O 1
ATOM 1069 N N . LEU A 1 143 ? -12.474 5.075 -11.000 1.00 72.94 143 LEU A N 1
ATOM 1070 C CA . LEU A 1 143 ? -12.509 5.755 -12.304 1.00 72.94 143 LEU A CA 1
ATOM 1071 C C . LEU A 1 143 ? -12.263 7.261 -12.153 1.00 72.94 143 LEU A C 1
ATOM 1073 O O . LEU A 1 143 ? -11.552 7.806 -13.027 1.00 72.94 143 LEU A O 1
#

Organism: NCBI:txid274539

Radius of gyration: 19.57 Å; chains: 1; bounding box: 49×28×69 Å